Protein AF-A0A938Y2R3-F1 (afdb_monomer_lite)

Structure (mmCIF, N/CA/C/O backbone):
data_AF-A0A938Y2R3-F1
#
_entry.id   AF-A0A938Y2R3-F1
#
loop_
_atom_site.group_PDB
_atom_site.id
_atom_site.type_symbol
_atom_site.label_atom_id
_atom_site.label_alt_id
_atom_site.label_comp_id
_atom_site.label_asym_id
_atom_site.label_entity_id
_atom_site.label_seq_id
_atom_site.pdbx_PDB_ins_code
_atom_site.Cartn_x
_atom_site.Cartn_y
_atom_site.Cartn_z
_atom_site.occupancy
_atom_site.B_iso_or_equiv
_atom_site.auth_seq_id
_atom_site.auth_comp_id
_atom_site.auth_asym_id
_atom_site.auth_atom_id
_atom_site.pdbx_PDB_model_num
ATOM 1 N N . MET A 1 1 ? -24.769 14.178 19.554 1.00 39.62 1 MET A N 1
ATOM 2 C CA . MET A 1 1 ? -24.019 13.252 18.678 1.00 39.62 1 MET A CA 1
ATOM 3 C C . MET A 1 1 ? -23.203 14.097 17.720 1.00 39.62 1 MET A C 1
ATOM 5 O O . MET A 1 1 ? -23.789 14.742 16.868 1.00 39.62 1 MET A O 1
ATOM 9 N N . THR A 1 2 ? -21.894 14.199 17.921 1.00 38.03 2 THR A N 1
ATOM 10 C CA . THR A 1 2 ? -20.986 14.999 17.082 1.00 38.03 2 THR A CA 1
ATOM 11 C C . THR A 1 2 ? -20.407 14.103 15.981 1.00 38.03 2 THR A C 1
ATOM 13 O O . THR A 1 2 ? -19.645 13.199 16.315 1.00 38.03 2 THR A O 1
ATOM 16 N N . PRO A 1 3 ? -20.729 14.300 14.689 1.00 49.81 3 PRO A N 1
ATOM 17 C CA . PRO A 1 3 ? -20.259 13.421 13.618 1.00 49.81 3 PRO A CA 1
ATOM 18 C C . PRO A 1 3 ? -19.012 13.969 12.895 1.00 49.81 3 PRO A C 1
ATOM 20 O O . PRO A 1 3 ? -18.911 13.834 11.684 1.00 49.81 3 PRO A O 1
ATOM 23 N N . LEU A 1 4 ? -18.090 14.652 13.591 1.00 44.69 4 LEU A N 1
ATOM 24 C CA . LEU A 1 4 ? -17.069 15.482 12.920 1.00 44.69 4 LEU A CA 1
ATOM 25 C C . LEU A 1 4 ? -15.666 15.502 13.565 1.00 44.69 4 LEU A C 1
ATOM 27 O O . LEU A 1 4 ? -14.803 16.224 13.082 1.00 44.69 4 LEU A O 1
ATOM 31 N N . SER A 1 5 ? -15.363 14.690 14.590 1.00 46.25 5 SER A N 1
ATOM 32 C CA . SER A 1 5 ? -13.964 14.509 15.038 1.00 46.25 5 SER A CA 1
ATOM 33 C C . SER A 1 5 ? -13.287 13.380 14.250 1.00 46.25 5 SER A C 1
ATOM 35 O O . SER A 1 5 ? -12.976 12.325 14.797 1.00 46.25 5 SER A O 1
ATOM 37 N N . GLU A 1 6 ? -13.174 13.613 12.944 1.00 54.09 6 GLU A N 1
ATOM 38 C CA . GLU A 1 6 ? -12.267 13.013 11.962 1.00 54.09 6 GLU A CA 1
ATOM 39 C C . GLU A 1 6 ? -11.731 11.608 12.265 1.00 54.09 6 GLU A C 1
ATOM 41 O O . GLU A 1 6 ? -10.896 11.385 13.145 1.00 54.09 6 GLU A O 1
ATOM 46 N N . GLU A 1 7 ? -12.124 10.656 11.425 1.00 75.81 7 GLU A N 1
ATOM 47 C CA . GLU A 1 7 ? -11.517 9.336 11.318 1.00 75.81 7 GLU A CA 1
ATOM 48 C C . GLU A 1 7 ? -10.073 9.450 10.798 1.00 75.81 7 GLU A C 1
ATOM 50 O O . GLU A 1 7 ? -9.762 9.028 9.690 1.00 75.81 7 GLU A O 1
ATOM 55 N N . LYS A 1 8 ? -9.154 9.999 11.605 1.00 87.06 8 LYS A N 1
ATOM 56 C CA . LYS A 1 8 ? -7.730 10.198 11.269 1.00 87.06 8 LYS A CA 1
ATOM 57 C C . LYS A 1 8 ? -7.046 8.918 10.783 1.00 87.06 8 LYS A C 1
ATOM 59 O O . LYS A 1 8 ? -6.027 8.977 10.107 1.00 87.06 8 LYS A O 1
ATOM 64 N N . TRP A 1 9 ? -7.610 7.757 11.115 1.00 91.38 9 TRP A N 1
ATOM 65 C CA . TRP A 1 9 ? -7.152 6.461 10.634 1.00 91.38 9 TRP A CA 1
ATOM 66 C C . TRP A 1 9 ? -7.467 6.212 9.153 1.00 91.38 9 TRP A C 1
ATOM 68 O O . TRP A 1 9 ? -6.710 5.478 8.531 1.00 91.38 9 TRP A O 1
ATOM 78 N N . ARG A 1 10 ? -8.532 6.789 8.572 1.00 93.12 10 ARG A N 1
ATOM 79 C CA . ARG A 1 10 ? -8.940 6.529 7.178 1.00 93.12 10 ARG A CA 1
ATOM 80 C C . ARG A 1 10 ? -7.934 7.048 6.151 1.00 93.12 10 ARG A C 1
ATOM 82 O O . ARG A 1 10 ? -7.541 6.244 5.309 1.00 93.12 10 ARG A O 1
ATOM 89 N N . PRO A 1 11 ? -7.451 8.306 6.217 1.00 94.44 11 PRO A N 1
ATOM 90 C CA . PRO A 1 11 ? -6.419 8.770 5.289 1.00 94.44 11 PRO A CA 1
ATOM 91 C C . PRO A 1 11 ? -5.124 7.957 5.415 1.00 94.44 11 PRO A C 1
ATOM 93 O O . PRO A 1 11 ? -4.548 7.533 4.420 1.00 94.44 11 PRO A O 1
ATOM 96 N N . VAL A 1 12 ? -4.707 7.649 6.649 1.00 96.06 12 VAL A N 1
ATOM 97 C CA . VAL A 1 12 ? -3.516 6.819 6.912 1.00 96.06 12 VAL A CA 1
ATOM 98 C C . VAL A 1 12 ? -3.714 5.389 6.393 1.00 96.06 12 VAL A C 1
ATOM 100 O O . VAL A 1 12 ? -2.774 4.773 5.890 1.00 96.06 12 VAL A O 1
ATOM 103 N N . LEU A 1 13 ? -4.936 4.853 6.478 1.00 96.19 13 LEU A N 1
ATOM 104 C CA . LEU A 1 13 ? -5.276 3.541 5.937 1.00 96.19 13 LEU A CA 1
ATOM 105 C C . LEU A 1 13 ? -5.207 3.545 4.415 1.00 96.19 13 LEU A C 1
ATOM 107 O O . LEU A 1 13 ? -4.633 2.619 3.849 1.00 96.19 13 LEU A O 1
ATOM 111 N N . GLN A 1 14 ? -5.752 4.578 3.775 1.00 96.25 14 GLN A N 1
ATOM 112 C CA . GLN A 1 14 ? -5.692 4.727 2.327 1.00 96.25 14 GLN A CA 1
ATOM 113 C C . GLN A 1 14 ? -4.240 4.751 1.848 1.00 96.25 14 GLN A C 1
ATOM 115 O O . GLN A 1 14 ? -3.891 3.944 0.995 1.00 96.25 14 GLN A O 1
ATOM 120 N N . GLU A 1 15 ? -3.369 5.570 2.446 1.00 97.44 15 GLU A N 1
ATOM 121 C CA . GLU A 1 15 ? -1.939 5.576 2.099 1.00 97.44 15 GLU A CA 1
ATOM 122 C C . GLU A 1 15 ? -1.295 4.201 2.318 1.00 97.44 15 GLU A C 1
ATOM 124 O O . GLU A 1 15 ? -0.585 3.688 1.455 1.00 97.44 15 GLU A O 1
ATOM 129 N N . CYS A 1 16 ? -1.586 3.552 3.450 1.00 97.56 16 CYS A N 1
ATOM 130 C CA . CYS A 1 16 ? -1.088 2.210 3.743 1.00 97.56 16 CYS A CA 1
ATOM 131 C C . CYS A 1 16 ? -1.479 1.195 2.653 1.00 97.56 16 CYS A C 1
ATOM 133 O O . CYS A 1 16 ? -0.643 0.384 2.252 1.00 97.56 16 CYS A O 1
ATOM 135 N N . ILE A 1 17 ? -2.723 1.240 2.168 1.00 97.00 17 ILE A N 1
ATOM 136 C CA . ILE A 1 17 ? -3.222 0.369 1.094 1.00 97.00 17 ILE A CA 1
ATOM 137 C C . ILE A 1 17 ? -2.571 0.730 -0.241 1.00 97.00 17 ILE A C 1
ATOM 139 O O . ILE A 1 17 ? -2.080 -0.159 -0.929 1.00 97.00 17 ILE A O 1
ATOM 143 N N . VAL A 1 18 ? -2.529 2.014 -0.594 1.00 97.81 18 VAL A N 1
ATOM 144 C CA . VAL A 1 18 ? -1.984 2.490 -1.871 1.00 97.81 18 VAL A CA 1
ATOM 145 C C . VAL A 1 18 ? -0.518 2.089 -2.026 1.00 97.81 18 VAL A C 1
ATOM 147 O O . VAL A 1 18 ? -0.143 1.567 -3.072 1.00 97.81 18 VAL A O 1
ATOM 150 N N . TYR A 1 19 ? 0.309 2.244 -0.987 1.00 98.31 19 TYR A N 1
ATOM 151 C CA . TYR A 1 19 ? 1.711 1.818 -1.053 1.00 98.31 19 TYR A CA 1
ATOM 152 C C . TYR A 1 19 ? 1.890 0.290 -1.048 1.00 98.31 19 TYR A C 1
ATOM 154 O O . TYR A 1 19 ? 2.830 -0.192 -1.674 1.00 98.31 19 TYR A O 1
ATOM 162 N N . ASP A 1 20 ? 0.997 -0.482 -0.409 1.00 97.31 20 ASP A N 1
ATOM 163 C CA . ASP A 1 20 ? 1.000 -1.958 -0.514 1.00 97.31 20 ASP A CA 1
ATOM 164 C C . ASP A 1 20 ? 0.687 -2.410 -1.948 1.00 97.31 20 ASP A C 1
ATOM 166 O O . ASP A 1 20 ? 1.372 -3.267 -2.506 1.00 97.31 20 ASP A O 1
ATOM 170 N N . LEU A 1 21 ? -0.338 -1.812 -2.563 1.00 96.50 21 LEU A N 1
ATOM 171 C CA . LEU A 1 21 ? -0.725 -2.095 -3.945 1.00 96.50 21 LEU A CA 1
ATOM 172 C C . LEU A 1 21 ? 0.366 -1.675 -4.929 1.00 96.50 21 LEU A C 1
ATOM 174 O O . LEU A 1 21 ? 0.724 -2.460 -5.805 1.00 96.50 21 LEU A O 1
ATOM 178 N N . LEU A 1 22 ? 0.939 -0.484 -4.748 1.00 97.44 22 LEU A N 1
ATOM 179 C CA . LEU A 1 22 ? 2.027 0.012 -5.584 1.00 97.44 22 LEU A CA 1
ATOM 180 C C . LEU A 1 22 ? 3.261 -0.891 -5.496 1.00 97.44 22 LEU A C 1
ATOM 182 O O . LEU A 1 22 ? 3.829 -1.247 -6.524 1.00 97.44 22 LEU A O 1
ATOM 186 N N . PHE A 1 23 ? 3.654 -1.307 -4.288 1.00 97.31 23 PHE A N 1
ATOM 187 C CA . PHE A 1 23 ? 4.754 -2.252 -4.102 1.00 97.31 23 PHE A CA 1
ATOM 188 C C . PHE A 1 23 ? 4.511 -3.561 -4.866 1.00 97.31 23 PHE A C 1
ATOM 190 O O . PHE A 1 23 ? 5.371 -3.999 -5.628 1.00 97.31 23 PHE A O 1
ATOM 197 N N . LYS A 1 24 ? 3.320 -4.154 -4.721 1.00 95.44 24 LYS A N 1
ATOM 198 C CA . LYS A 1 24 ? 2.951 -5.394 -5.423 1.00 95.44 24 LYS A CA 1
ATOM 199 C C . LYS A 1 24 ? 2.959 -5.231 -6.940 1.00 95.44 24 LYS A C 1
ATOM 201 O O . LYS A 1 24 ? 3.448 -6.120 -7.630 1.00 95.44 24 LYS A O 1
ATOM 206 N N . ALA A 1 25 ? 2.454 -4.109 -7.451 1.00 94.88 25 ALA A N 1
ATOM 207 C CA . ALA A 1 25 ? 2.468 -3.809 -8.880 1.00 94.88 25 ALA A CA 1
ATOM 208 C C . ALA A 1 25 ? 3.905 -3.694 -9.415 1.00 94.88 25 ALA A C 1
ATOM 210 O O . ALA A 1 25 ? 4.246 -4.351 -10.393 1.00 94.88 25 ALA A O 1
ATOM 211 N N . LEU A 1 26 ? 4.774 -2.954 -8.718 1.00 94.81 26 LEU A N 1
ATOM 212 C CA . LEU A 1 26 ? 6.184 -2.805 -9.092 1.00 94.81 26 LEU A CA 1
ATOM 213 C C . LEU A 1 26 ? 6.938 -4.140 -9.075 1.00 94.81 26 LEU A C 1
ATOM 215 O O . LEU A 1 26 ? 7.755 -4.393 -9.959 1.00 94.81 26 LEU A O 1
ATOM 219 N N . MET A 1 27 ? 6.653 -5.004 -8.099 1.00 93.31 27 MET A N 1
ATOM 220 C CA . MET A 1 27 ? 7.226 -6.351 -8.045 1.00 93.31 27 MET A CA 1
ATOM 221 C C . MET A 1 27 ? 6.758 -7.212 -9.221 1.00 93.31 27 MET A C 1
ATOM 223 O O . MET A 1 27 ? 7.590 -7.822 -9.891 1.00 93.31 27 MET A O 1
ATOM 227 N N . ALA A 1 28 ? 5.458 -7.199 -9.530 1.00 91.75 28 ALA A N 1
ATOM 228 C CA . ALA A 1 28 ? 4.914 -7.925 -10.675 1.00 91.75 28 ALA A CA 1
ATOM 229 C C . ALA A 1 28 ? 5.494 -7.423 -12.010 1.00 91.75 28 ALA A C 1
ATOM 231 O O . ALA A 1 28 ? 5.807 -8.215 -12.897 1.00 91.75 28 ALA A O 1
ATOM 232 N N . ASP A 1 29 ? 5.687 -6.114 -12.167 1.00 88.75 29 ASP A N 1
ATOM 233 C CA . ASP A 1 29 ? 6.265 -5.554 -13.390 1.00 88.75 29 ASP A CA 1
ATOM 234 C C . ASP A 1 29 ? 7.773 -5.820 -13.498 1.00 88.75 29 ASP A C 1
ATOM 236 O O . ASP A 1 29 ? 8.272 -6.079 -14.596 1.00 88.75 29 ASP A O 1
ATOM 240 N N . LYS A 1 30 ? 8.502 -5.855 -12.372 1.00 87.12 30 LYS A N 1
ATOM 241 C CA . LYS A 1 30 ? 9.906 -6.301 -12.324 1.00 87.12 30 LYS A CA 1
ATOM 242 C C . LYS A 1 30 ? 10.048 -7.743 -12.819 1.00 87.12 30 LYS A C 1
ATOM 244 O O . LYS A 1 30 ? 10.992 -8.033 -13.556 1.00 87.12 30 LYS A O 1
ATOM 249 N N . GLU A 1 31 ? 9.127 -8.628 -12.438 1.00 86.62 31 GLU A N 1
ATOM 250 C CA . GLU A 1 31 ? 9.090 -10.021 -12.905 1.00 86.62 31 GLU A CA 1
ATOM 251 C C . GLU A 1 31 ? 8.854 -10.093 -14.421 1.00 86.62 31 GLU A C 1
ATOM 253 O O . GLU A 1 31 ? 9.688 -10.652 -15.137 1.00 86.62 31 GLU A O 1
ATOM 258 N N . LYS A 1 32 ? 7.819 -9.414 -14.936 1.00 86.38 32 LYS A N 1
ATOM 259 C CA . LYS A 1 32 ? 7.509 -9.365 -16.381 1.00 86.38 32 LYS A CA 1
ATOM 260 C C . LYS A 1 32 ? 8.655 -8.799 -17.226 1.00 86.38 32 LYS A C 1
ATOM 262 O O . LYS A 1 32 ? 8.957 -9.303 -18.304 1.00 86.38 32 LYS A O 1
ATOM 267 N N . ILE A 1 33 ? 9.320 -7.744 -16.754 1.00 81.25 33 ILE A N 1
ATOM 268 C CA . ILE A 1 33 ? 10.480 -7.150 -17.442 1.00 81.25 33 ILE A CA 1
ATOM 269 C C . ILE A 1 33 ? 11.689 -8.090 -17.422 1.00 81.25 33 ILE A C 1
ATOM 271 O O . ILE A 1 33 ? 12.497 -8.084 -18.357 1.00 81.25 33 ILE A O 1
ATOM 275 N N . GLY A 1 34 ? 11.806 -8.907 -16.373 1.00 75.19 34 GLY A N 1
ATOM 276 C CA . GLY A 1 34 ? 12.753 -10.012 -16.301 1.00 75.19 34 GLY A CA 1
ATOM 277 C C . GLY A 1 34 ? 12.555 -11.015 -17.435 1.00 75.19 34 GLY A C 1
ATOM 278 O O . GLY A 1 34 ? 13.528 -11.373 -18.096 1.00 75.19 34 GLY A O 1
ATOM 279 N N . GLU A 1 35 ? 11.307 -11.403 -17.691 1.00 77.31 35 GLU A N 1
ATOM 280 C CA . GLU A 1 35 ? 10.924 -12.320 -18.774 1.00 77.31 35 GLU A CA 1
ATOM 281 C C . GLU A 1 35 ? 11.122 -11.699 -20.166 1.00 77.31 35 GLU A C 1
ATOM 283 O O . GLU A 1 35 ? 11.579 -12.370 -21.087 1.00 77.31 35 GLU A O 1
ATOM 288 N N . ALA A 1 36 ? 10.865 -10.395 -20.314 1.00 74.69 36 ALA A N 1
ATOM 289 C CA . ALA A 1 36 ? 11.006 -9.666 -21.579 1.00 74.69 36 ALA A CA 1
ATOM 290 C C . ALA A 1 36 ? 12.460 -9.293 -21.954 1.00 74.69 36 ALA A C 1
ATOM 292 O O . ALA A 1 36 ? 12.682 -8.591 -22.940 1.00 74.69 36 ALA A O 1
ATOM 293 N N . GLY A 1 37 ? 13.464 -9.692 -21.163 1.00 70.38 37 GLY A N 1
ATOM 294 C CA . GLY A 1 37 ? 14.883 -9.411 -21.436 1.00 70.38 37 GLY A CA 1
ATOM 295 C C . GLY A 1 37 ? 15.318 -7.949 -21.226 1.00 70.38 37 GLY A C 1
ATOM 296 O O . GLY A 1 37 ? 16.476 -7.605 -21.451 1.00 70.38 37 GLY A O 1
ATOM 297 N N . LEU A 1 38 ? 14.428 -7.080 -20.737 1.00 70.19 38 LEU A N 1
ATOM 298 C CA . LEU A 1 38 ? 14.691 -5.654 -20.475 1.00 70.19 38 LEU A CA 1
ATOM 299 C C . LEU A 1 38 ? 15.280 -5.387 -19.074 1.00 70.19 38 LEU A C 1
ATOM 301 O O . LEU A 1 38 ? 15.522 -4.238 -18.687 1.00 70.19 38 LEU A O 1
ATOM 305 N N . LYS A 1 39 ? 15.554 -6.459 -18.321 1.00 66.62 39 LYS A N 1
ATOM 306 C CA . LYS A 1 39 ? 16.020 -6.457 -16.927 1.00 66.62 39 LYS A CA 1
ATOM 307 C C . LYS A 1 39 ? 17.224 -5.550 -16.664 1.00 66.62 39 LYS A C 1
ATOM 309 O O . LYS A 1 39 ? 17.268 -4.893 -15.630 1.00 66.62 39 LYS A O 1
ATOM 314 N N . LEU A 1 40 ? 18.179 -5.481 -17.594 1.00 64.19 40 LEU A N 1
ATOM 315 C CA . LEU A 1 40 ? 19.425 -4.723 -17.413 1.00 64.19 40 LEU A CA 1
ATOM 316 C C . LEU A 1 40 ? 19.229 -3.200 -17.406 1.00 64.19 40 LEU A C 1
ATOM 318 O O . LEU A 1 40 ? 20.033 -2.503 -16.795 1.00 64.19 40 LEU A O 1
ATOM 322 N N . ARG A 1 41 ? 18.186 -2.676 -18.066 1.00 73.88 41 ARG A N 1
ATOM 323 C CA . ARG A 1 41 ? 17.946 -1.223 -18.147 1.00 73.88 41 ARG A CA 1
ATOM 324 C C . ARG A 1 41 ? 16.971 -0.715 -17.091 1.00 73.88 41 ARG A C 1
ATOM 326 O O . ARG A 1 41 ? 17.209 0.342 -16.527 1.00 73.88 41 ARG A O 1
ATOM 333 N N . TYR A 1 42 ? 15.904 -1.464 -16.814 1.00 78.38 42 TYR A N 1
ATOM 334 C CA . TYR A 1 42 ? 14.820 -1.008 -15.928 1.00 78.38 42 TYR A CA 1
ATOM 335 C C . TYR A 1 42 ? 14.769 -1.733 -14.580 1.00 78.38 42 TYR A C 1
ATOM 337 O O . TYR A 1 42 ? 14.114 -1.262 -13.653 1.00 78.38 42 TYR A O 1
ATOM 345 N N . GLY A 1 43 ? 15.472 -2.862 -14.441 1.00 82.44 43 GLY A N 1
ATOM 346 C CA . GLY A 1 43 ? 15.485 -3.661 -13.215 1.00 82.44 43 GLY A CA 1
ATOM 347 C C . GLY A 1 43 ? 15.931 -2.882 -11.972 1.00 82.44 43 GLY A C 1
ATOM 348 O O . GLY A 1 43 ? 15.193 -2.903 -10.988 1.00 82.44 43 GLY A O 1
ATOM 349 N N . PRO A 1 44 ? 17.073 -2.161 -12.003 1.00 86.69 44 PRO A N 1
ATOM 350 C CA . PRO A 1 44 ? 17.544 -1.393 -10.847 1.00 86.69 44 PRO A CA 1
ATOM 351 C C . PRO A 1 44 ? 16.573 -0.287 -10.413 1.00 86.69 44 PRO A C 1
ATOM 353 O O . PRO A 1 44 ? 16.330 -0.110 -9.221 1.00 86.69 44 PRO A O 1
ATOM 356 N N . THR A 1 45 ? 15.973 0.426 -11.370 1.00 89.06 45 THR A N 1
ATOM 357 C CA . THR A 1 45 ? 14.980 1.474 -11.090 1.00 89.06 45 THR A CA 1
ATOM 358 C C . THR A 1 45 ? 13.732 0.889 -10.437 1.00 89.06 45 THR A C 1
ATOM 360 O O . THR A 1 45 ? 13.301 1.368 -9.392 1.00 89.06 45 THR A O 1
ATOM 363 N N . LEU A 1 46 ? 13.178 -0.197 -10.988 1.00 90.19 46 LEU A N 1
ATOM 364 C CA . LEU A 1 46 ? 12.006 -0.858 -10.406 1.00 90.19 46 LEU A CA 1
ATOM 365 C C . LEU A 1 46 ? 12.294 -1.428 -9.019 1.00 90.19 46 LEU A C 1
ATOM 367 O O . LEU A 1 46 ? 11.454 -1.333 -8.129 1.00 90.19 46 LEU A O 1
ATOM 371 N N . GLU A 1 47 ? 13.492 -1.969 -8.804 1.00 90.88 47 GLU A N 1
ATOM 372 C CA . GLU A 1 47 ? 13.930 -2.428 -7.490 1.00 90.88 47 GLU A CA 1
ATOM 373 C C . GLU A 1 47 ? 13.981 -1.280 -6.476 1.00 90.88 47 GLU A C 1
ATOM 375 O O . GLU A 1 47 ? 13.379 -1.382 -5.404 1.00 90.88 47 GLU A O 1
ATOM 380 N N . LYS A 1 48 ? 14.599 -0.151 -6.833 1.00 92.44 48 LYS A N 1
ATOM 381 C CA . LYS A 1 48 ? 14.648 1.038 -5.972 1.00 92.44 48 LYS A CA 1
ATOM 382 C C . LYS A 1 48 ? 13.250 1.581 -5.667 1.00 92.44 48 LYS A C 1
ATOM 384 O O . LYS A 1 48 ? 12.941 1.832 -4.501 1.00 92.44 48 LYS A O 1
ATOM 389 N N . LEU A 1 49 ? 12.389 1.717 -6.676 1.00 94.75 49 LEU A N 1
ATOM 390 C CA . LEU A 1 49 ? 11.007 2.175 -6.498 1.00 94.75 49 LEU A CA 1
ATOM 391 C C . LEU A 1 49 ? 10.202 1.212 -5.617 1.00 94.75 49 LEU A C 1
ATOM 393 O O . LEU A 1 49 ? 9.470 1.666 -4.737 1.00 94.75 49 LEU A O 1
ATOM 397 N N . SER A 1 50 ? 10.374 -0.102 -5.797 1.00 94.94 50 SER A N 1
ATOM 398 C CA . SER A 1 50 ? 9.698 -1.111 -4.975 1.00 94.94 50 SER A CA 1
ATOM 399 C C . SER A 1 50 ? 10.098 -0.993 -3.499 1.00 94.94 50 SER A C 1
ATOM 401 O O . SER A 1 50 ? 9.225 -0.933 -2.635 1.00 94.94 50 SER A O 1
ATOM 403 N N . LEU A 1 51 ? 11.392 -0.818 -3.205 1.00 95.50 51 LEU A N 1
ATOM 404 C CA . LEU A 1 51 ? 11.890 -0.618 -1.844 1.00 95.50 51 LEU A CA 1
ATOM 405 C C . LEU A 1 51 ? 11.355 0.678 -1.214 1.00 95.50 51 LEU A C 1
ATOM 407 O O . LEU A 1 51 ? 11.004 0.708 -0.032 1.00 95.50 51 LEU A O 1
ATOM 411 N N . LEU A 1 52 ? 11.274 1.763 -1.990 1.00 96.25 52 LEU A N 1
ATOM 412 C CA . LEU A 1 52 ? 10.697 3.021 -1.512 1.00 96.25 52 LEU A CA 1
ATOM 413 C C . LEU A 1 52 ? 9.205 2.869 -1.190 1.00 96.25 52 LEU A C 1
ATOM 415 O O . LEU A 1 52 ? 8.764 3.336 -0.136 1.00 96.25 52 LEU A O 1
ATOM 419 N N . ALA A 1 53 ? 8.442 2.188 -2.048 1.00 97.19 53 ALA A N 1
ATOM 420 C CA . ALA A 1 53 ? 7.028 1.910 -1.814 1.00 97.19 53 ALA A CA 1
ATOM 421 C C . ALA A 1 53 ? 6.822 1.044 -0.558 1.00 97.19 53 ALA A C 1
ATOM 423 O O . ALA A 1 53 ? 6.018 1.398 0.307 1.00 97.19 53 ALA A O 1
ATOM 424 N N . GLU A 1 54 ? 7.605 -0.025 -0.394 1.00 97.69 54 GLU A N 1
ATOM 425 C CA . GLU A 1 54 ? 7.569 -0.893 0.789 1.00 97.69 54 GLU A CA 1
ATOM 426 C C . GLU A 1 54 ? 7.894 -0.116 2.076 1.00 97.69 54 GLU A C 1
ATOM 428 O O . GLU A 1 54 ? 7.184 -0.216 3.086 1.00 97.69 54 GLU A O 1
ATOM 433 N N . LYS A 1 55 ? 8.924 0.738 2.040 1.00 97.44 55 LYS A N 1
ATOM 434 C CA . LYS A 1 55 ? 9.294 1.595 3.174 1.00 97.44 55 LYS A CA 1
ATOM 435 C C . LYS A 1 55 ? 8.144 2.515 3.587 1.00 97.44 55 LYS A C 1
ATOM 437 O O . LYS A 1 55 ? 7.883 2.658 4.787 1.00 97.44 55 LYS A O 1
ATOM 442 N N . GLN A 1 56 ? 7.448 3.118 2.622 1.00 97.94 56 GLN A N 1
ATOM 443 C CA . GLN A 1 56 ? 6.286 3.963 2.904 1.00 97.94 56 GLN A CA 1
ATOM 444 C C . GLN A 1 56 ? 5.105 3.148 3.434 1.00 97.94 56 GLN A C 1
ATOM 446 O O . GLN A 1 56 ? 4.500 3.541 4.433 1.00 97.94 56 GLN A O 1
ATOM 451 N N . HIS A 1 57 ? 4.832 1.969 2.868 1.00 97.81 57 HIS A N 1
ATOM 452 C CA . HIS A 1 57 ? 3.821 1.056 3.402 1.00 97.81 57 HIS A CA 1
ATOM 453 C C . HIS A 1 57 ? 4.074 0.749 4.888 1.00 97.81 57 HIS A C 1
ATOM 455 O O . HIS A 1 57 ? 3.182 0.905 5.727 1.00 97.81 57 HIS A O 1
ATOM 461 N N . HIS A 1 58 ? 5.305 0.382 5.253 1.00 97.88 58 HIS A N 1
ATOM 462 C CA . HIS A 1 58 ? 5.666 0.118 6.646 1.00 97.88 58 HIS A CA 1
ATOM 463 C C . HIS A 1 58 ? 5.587 1.355 7.543 1.00 97.88 58 HIS A C 1
ATOM 465 O O . HIS A 1 58 ? 5.265 1.232 8.729 1.00 97.88 58 HIS A O 1
ATOM 471 N N . HIS A 1 59 ? 5.874 2.543 7.014 1.00 97.69 59 HIS A N 1
ATOM 472 C CA . HIS A 1 59 ? 5.664 3.791 7.738 1.00 97.69 59 HIS A CA 1
ATOM 473 C C . HIS A 1 59 ? 4.180 3.977 8.088 1.00 97.69 59 HIS A C 1
ATOM 475 O O . HIS A 1 59 ? 3.845 4.007 9.274 1.00 97.69 59 HIS A O 1
ATOM 481 N N . PHE A 1 60 ? 3.282 3.969 7.100 1.00 97.75 60 PHE A N 1
ATOM 482 C CA . PHE A 1 60 ? 1.846 4.150 7.341 1.00 97.75 60 PHE A CA 1
ATOM 483 C C . PHE A 1 60 ? 1.231 3.020 8.164 1.00 97.75 60 PHE A C 1
ATOM 485 O O . PHE A 1 60 ? 0.372 3.262 9.010 1.00 97.75 60 PHE A O 1
ATOM 492 N N . ARG A 1 61 ? 1.713 1.784 8.011 1.00 96.88 61 ARG A N 1
ATOM 493 C CA . ARG A 1 61 ? 1.291 0.661 8.856 1.00 96.88 61 ARG A CA 1
ATOM 494 C C . ARG A 1 61 ? 1.621 0.886 10.333 1.00 96.88 61 ARG A C 1
ATOM 496 O O . ARG A 1 61 ? 0.820 0.519 11.193 1.00 96.88 61 ARG A O 1
ATOM 503 N N . ARG A 1 62 ? 2.773 1.489 10.644 1.00 97.00 62 ARG A N 1
ATOM 504 C CA . ARG A 1 62 ? 3.125 1.869 12.022 1.00 97.00 62 ARG A CA 1
ATOM 505 C C . ARG A 1 62 ? 2.252 3.014 12.526 1.00 97.00 62 ARG A C 1
ATOM 507 O O . ARG A 1 62 ? 1.788 2.943 13.661 1.00 97.00 62 ARG A O 1
ATOM 514 N N . GLU A 1 63 ? 1.976 4.013 11.691 1.00 96.31 63 GLU A N 1
ATOM 515 C CA . GLU A 1 63 ? 1.067 5.114 12.041 1.00 96.31 63 GLU A CA 1
ATOM 516 C C . GLU A 1 63 ? -0.360 4.617 12.325 1.00 96.31 63 GLU A C 1
ATOM 518 O O . GLU A 1 63 ? -0.954 5.005 13.330 1.00 96.31 63 GLU A O 1
ATOM 523 N N . LEU A 1 64 ? -0.881 3.665 11.541 1.00 94.88 64 LEU A N 1
ATOM 524 C CA . LEU A 1 64 ? -2.153 2.996 11.847 1.00 94.88 64 LEU A CA 1
ATOM 525 C C . LEU A 1 64 ? -2.139 2.340 13.228 1.00 94.88 64 LEU A C 1
ATOM 527 O O . LEU A 1 64 ? -3.082 2.517 14.000 1.00 94.88 64 LEU A O 1
ATOM 531 N N . GLY A 1 65 ? -1.056 1.631 13.557 1.00 93.88 65 GLY A N 1
ATOM 532 C CA . GLY A 1 65 ? -0.885 1.009 14.867 1.00 93.88 65 GLY A CA 1
ATOM 533 C C . GLY A 1 65 ? -0.954 2.026 16.009 1.00 93.88 65 GLY A C 1
ATOM 534 O O . GLY A 1 65 ? -1.668 1.796 16.984 1.00 93.88 65 GLY A O 1
ATOM 535 N N . LYS A 1 66 ? -0.299 3.185 15.859 1.00 94.25 66 LYS A N 1
ATOM 536 C CA . LYS A 1 66 ? -0.353 4.291 16.838 1.00 94.25 66 LYS A CA 1
ATOM 537 C C . LYS A 1 66 ? -1.760 4.871 17.000 1.00 94.25 66 LYS A C 1
ATOM 539 O O . LYS A 1 66 ? -2.126 5.299 18.089 1.00 94.25 66 LYS A O 1
ATOM 544 N N . LEU A 1 67 ? -2.568 4.850 15.940 1.00 92.25 67 LEU A N 1
ATOM 545 C CA . LEU A 1 67 ? -3.969 5.283 15.970 1.00 92.25 67 LEU A CA 1
ATOM 546 C C . LEU A 1 67 ? -4.923 4.221 16.550 1.00 92.25 67 LEU A C 1
ATOM 548 O O . LEU A 1 67 ? -6.129 4.464 16.649 1.00 92.25 67 LEU A O 1
ATOM 552 N N . GLY A 1 68 ? -4.404 3.056 16.952 1.00 92.06 68 GLY A N 1
ATOM 553 C CA . GLY A 1 68 ? -5.205 1.930 17.426 1.00 92.06 68 GLY A CA 1
ATOM 554 C C . GLY A 1 68 ? -5.968 1.230 16.300 1.00 92.06 68 GLY A C 1
ATOM 555 O O . GLY A 1 68 ? -7.013 0.632 16.562 1.00 92.06 68 GLY A O 1
ATOM 556 N N . CYS A 1 69 ? -5.475 1.337 15.061 1.00 94.62 69 CYS A N 1
ATOM 557 C CA . CYS A 1 69 ? -6.024 0.691 13.877 1.00 94.62 69 CYS A CA 1
ATOM 558 C C . CYS A 1 69 ? -5.181 -0.531 13.475 1.00 94.62 69 CYS A C 1
ATOM 560 O O . CYS A 1 69 ? -3.954 -0.466 13.376 1.00 94.62 69 CYS A O 1
ATOM 562 N N . LYS A 1 70 ? -5.848 -1.656 13.208 1.00 93.94 70 LYS A N 1
ATOM 563 C CA . LYS A 1 70 ? -5.240 -2.890 12.702 1.00 93.94 70 LYS A CA 1
ATOM 564 C C . LYS A 1 70 ? -6.037 -3.408 11.513 1.00 93.94 70 LYS A C 1
ATOM 566 O O . LYS A 1 70 ? -7.222 -3.687 11.650 1.00 93.94 70 LYS A O 1
ATOM 571 N N . ILE A 1 71 ? -5.381 -3.599 10.372 1.00 96.00 71 ILE A N 1
ATOM 572 C CA . ILE A 1 71 ? -5.995 -4.255 9.211 1.00 96.00 71 ILE A CA 1
ATOM 573 C C . ILE A 1 71 ? -6.222 -5.735 9.540 1.00 96.00 71 ILE A C 1
ATOM 575 O O . ILE A 1 71 ? -5.310 -6.404 10.032 1.00 96.00 71 ILE A O 1
ATOM 579 N N . LEU A 1 72 ? -7.436 -6.2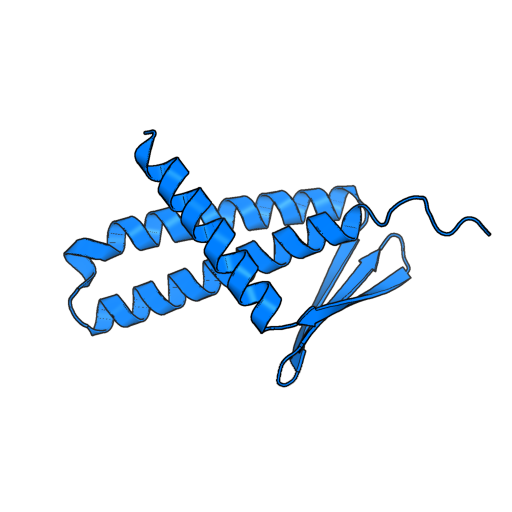22 9.291 1.00 95.94 72 LEU A N 1
ATOM 580 C CA . LEU A 1 72 ? -7.838 -7.611 9.506 1.00 95.94 72 LEU A CA 1
ATOM 581 C C . LEU A 1 72 ? -7.823 -8.381 8.188 1.00 95.94 72 LEU A C 1
ATOM 583 O O . LEU A 1 72 ? -7.134 -9.389 8.076 1.00 95.94 72 LEU A O 1
ATOM 587 N N . THR A 1 73 ? -8.545 -7.876 7.190 1.00 95.69 73 THR A N 1
ATOM 588 C CA . THR A 1 73 ? -8.705 -8.515 5.880 1.00 95.69 73 THR A CA 1
ATOM 589 C C . THR A 1 73 ? -8.665 -7.469 4.773 1.00 95.69 73 THR A C 1
ATOM 591 O O . THR A 1 73 ? -8.888 -6.276 5.004 1.00 95.69 73 THR A O 1
ATOM 594 N N . ARG A 1 74 ? -8.323 -7.925 3.568 1.00 94.75 74 ARG A N 1
ATOM 595 C CA . ARG A 1 74 ? -8.329 -7.131 2.342 1.00 94.75 74 ARG A CA 1
ATOM 596 C C . ARG A 1 74 ? -8.875 -8.003 1.228 1.00 94.75 74 ARG A C 1
ATOM 598 O O . ARG A 1 74 ? -8.401 -9.126 1.064 1.00 94.75 74 ARG A O 1
ATOM 605 N N . GLU A 1 75 ? -9.833 -7.494 0.479 1.00 94.19 75 GLU A N 1
ATOM 606 C CA . GLU A 1 75 ? -10.522 -8.265 -0.547 1.00 94.19 75 GLU A CA 1
ATOM 607 C C . GLU A 1 75 ? -10.802 -7.388 -1.767 1.00 94.19 75 GLU A C 1
ATOM 609 O O . GLU A 1 75 ? -11.223 -6.241 -1.631 1.00 94.19 75 GLU A O 1
ATOM 614 N N . ASN A 1 76 ? -10.573 -7.931 -2.961 1.00 90.56 76 ASN A N 1
ATOM 615 C CA . ASN A 1 76 ? -11.002 -7.305 -4.205 1.00 90.56 76 ASN A CA 1
ATOM 616 C C . ASN A 1 76 ? -12.318 -7.958 -4.644 1.00 90.56 76 ASN A C 1
ATOM 618 O O . ASN A 1 76 ? -12.352 -9.157 -4.916 1.00 90.56 76 ASN A O 1
ATOM 622 N N . ARG A 1 77 ? -13.391 -7.169 -4.700 1.00 91.69 77 ARG A N 1
ATOM 623 C CA . ARG A 1 77 ? -14.742 -7.594 -5.074 1.00 91.69 77 ARG A CA 1
ATOM 624 C C . ARG A 1 77 ? -15.173 -6.902 -6.359 1.00 91.69 77 ARG A C 1
ATOM 626 O O . ARG A 1 77 ? -15.993 -5.990 -6.328 1.00 91.69 77 ARG A O 1
ATOM 633 N N . GLY A 1 78 ? -14.590 -7.325 -7.480 1.00 79.62 78 GLY A N 1
ATOM 634 C CA . GLY A 1 78 ? -15.093 -7.009 -8.824 1.00 79.62 78 GLY A CA 1
ATOM 635 C C . GLY A 1 78 ? -15.335 -5.518 -9.081 1.00 79.62 78 GLY A C 1
ATOM 636 O O . GLY A 1 78 ? -16.418 -5.149 -9.518 1.00 79.62 78 GLY A O 1
ATOM 637 N N . GLY A 1 79 ? -14.349 -4.672 -8.766 1.00 86.31 79 GLY A N 1
ATOM 638 C CA . GLY A 1 79 ? -14.414 -3.211 -8.942 1.00 86.31 79 GLY A CA 1
ATOM 639 C C . GLY A 1 79 ? -14.235 -2.427 -7.642 1.00 86.31 79 GLY A C 1
ATOM 640 O O . GLY A 1 79 ? -13.824 -1.267 -7.669 1.00 86.31 79 GLY A O 1
ATOM 641 N N . PHE A 1 80 ? -14.446 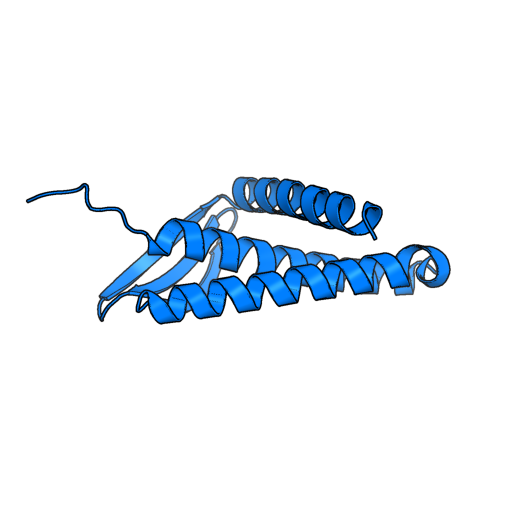-3.082 -6.499 1.00 92.62 80 PHE A N 1
ATOM 642 C CA . PHE A 1 80 ? -14.191 -2.512 -5.180 1.00 92.62 80 PHE A CA 1
ATOM 643 C C . PHE A 1 80 ? -13.031 -3.199 -4.479 1.00 92.62 80 PHE A C 1
ATOM 645 O O . PHE A 1 80 ? -12.863 -4.416 -4.553 1.00 92.62 80 PHE A O 1
ATOM 652 N N . TYR A 1 81 ? -12.279 -2.418 -3.719 1.00 94.56 81 TYR A N 1
ATOM 653 C CA . TYR A 1 81 ? -11.307 -2.910 -2.764 1.00 94.56 81 TYR A CA 1
ATOM 654 C C . TYR A 1 81 ? -11.839 -2.674 -1.354 1.00 94.56 81 TYR A C 1
ATOM 656 O O . TYR A 1 81 ? -11.999 -1.533 -0.915 1.00 94.56 81 TYR A O 1
ATOM 664 N N . VAL A 1 82 ? -12.147 -3.759 -0.655 1.00 96.00 82 VAL A N 1
ATOM 665 C CA . VAL A 1 82 ? -12.738 -3.733 0.680 1.00 96.00 82 VAL A CA 1
ATOM 666 C C . VAL A 1 82 ? -11.665 -4.071 1.700 1.00 96.00 82 VAL A C 1
ATOM 668 O O . VAL A 1 82 ? -10.973 -5.086 1.591 1.00 96.00 82 VAL A O 1
ATOM 671 N N . VAL A 1 83 ? -11.535 -3.223 2.715 1.00 96.38 83 VAL A N 1
ATOM 672 C CA . VAL A 1 83 ? -10.617 -3.435 3.831 1.00 96.38 83 VAL A CA 1
ATOM 673 C C . VAL A 1 83 ? -11.385 -3.412 5.136 1.00 96.38 83 VAL A C 1
ATOM 675 O O . VAL A 1 83 ? -11.958 -2.391 5.517 1.00 96.38 83 VAL A O 1
ATOM 678 N N . GLN A 1 84 ? -11.343 -4.535 5.851 1.00 96.62 84 GLN A N 1
ATOM 679 C CA . GLN A 1 84 ? -11.821 -4.591 7.224 1.00 96.62 84 GLN A CA 1
ATOM 680 C C . GLN A 1 84 ? -10.669 -4.271 8.162 1.00 96.62 84 GLN A C 1
ATOM 682 O O . GLN A 1 84 ? -9.570 -4.832 8.069 1.00 96.62 84 GLN A O 1
ATOM 687 N N . CYS A 1 85 ? -10.924 -3.381 9.107 1.00 94.81 85 CYS A N 1
ATOM 688 C CA . CYS A 1 85 ? -9.954 -2.991 10.108 1.00 94.81 85 CYS A CA 1
ATOM 689 C C . CYS A 1 85 ? -10.601 -2.922 11.488 1.00 94.81 85 CYS A C 1
ATOM 691 O O . CYS A 1 85 ? -11.792 -2.666 11.637 1.00 94.81 85 CYS A O 1
ATOM 693 N N . LYS A 1 86 ? -9.805 -3.178 12.521 1.00 95.31 86 LYS A N 1
ATOM 694 C CA . LYS A 1 86 ? -10.189 -2.974 13.912 1.00 95.31 86 LYS A CA 1
ATOM 695 C C . LYS A 1 86 ? -9.647 -1.629 14.362 1.00 95.31 86 LYS A C 1
ATOM 697 O O . LYS A 1 86 ? -8.431 -1.466 14.411 1.00 95.31 86 LYS A O 1
ATOM 702 N N . VAL A 1 87 ? -10.526 -0.705 14.726 1.00 93.38 87 VAL A N 1
ATOM 703 C CA . VAL A 1 87 ? -10.195 0.632 15.224 1.00 93.38 87 VAL A CA 1
ATOM 704 C C . VAL A 1 87 ? -10.667 0.736 16.666 1.00 93.38 87 VAL A C 1
ATOM 706 O O . VAL A 1 87 ? -11.864 0.695 16.940 1.00 93.38 87 VAL A O 1
ATOM 709 N N . ARG A 1 88 ? -9.723 0.840 17.609 1.00 88.56 88 ARG A N 1
ATOM 710 C CA . ARG A 1 88 ? -10.009 1.005 19.050 1.00 88.56 88 ARG A CA 1
ATOM 711 C C . ARG A 1 88 ? -11.036 -0.000 19.600 1.00 88.56 88 ARG A C 1
ATOM 713 O O . ARG A 1 88 ? -11.876 0.344 20.419 1.00 88.56 88 ARG A O 1
ATOM 720 N N . GLY A 1 89 ? -10.975 -1.248 19.132 1.00 87.88 89 GLY A N 1
ATOM 721 C CA . GLY A 1 89 ? -11.890 -2.313 19.561 1.00 87.88 89 GLY A CA 1
ATOM 722 C C . GLY A 1 89 ? -13.033 -2.610 18.591 1.00 87.88 89 GLY A C 1
ATOM 723 O O . GLY A 1 89 ? -13.493 -3.748 18.569 1.00 87.88 89 GLY A O 1
ATOM 724 N N . PHE A 1 90 ? -13.414 -1.658 17.740 1.00 91.50 90 PHE A N 1
ATOM 725 C CA . PHE A 1 90 ? -14.552 -1.778 16.828 1.00 91.50 90 PHE A CA 1
ATOM 726 C C . PHE A 1 90 ? -14.112 -2.203 15.432 1.00 91.50 90 PHE A C 1
ATOM 728 O O . PHE A 1 90 ? -13.094 -1.729 14.933 1.00 91.50 90 PHE A O 1
ATOM 735 N N . ILE A 1 91 ? -14.877 -3.088 14.797 1.00 94.62 91 ILE A N 1
ATOM 736 C CA . ILE A 1 91 ? -14.652 -3.456 13.397 1.00 94.62 91 ILE A CA 1
ATOM 737 C C . ILE A 1 91 ? -15.261 -2.369 12.512 1.00 94.62 91 ILE A C 1
ATOM 739 O O . ILE A 1 91 ? -16.381 -1.924 12.747 1.00 94.62 91 ILE A O 1
ATOM 743 N N . GLN A 1 92 ? -14.492 -1.932 11.524 1.00 94.38 92 GLN A N 1
ATOM 744 C CA . GLN A 1 92 ? -14.852 -0.914 10.551 1.00 94.38 92 GLN A CA 1
ATOM 745 C C . GLN A 1 92 ? -14.509 -1.414 9.152 1.00 94.38 92 GLN A C 1
ATOM 747 O O . GLN A 1 92 ? -13.462 -2.039 8.950 1.00 94.38 92 GLN A O 1
ATOM 752 N N . GLU A 1 93 ? -15.364 -1.087 8.188 1.00 93.81 93 GLU A N 1
ATOM 753 C CA . GLU A 1 93 ? -15.081 -1.278 6.768 1.00 93.81 93 GLU A CA 1
ATOM 754 C C . GLU A 1 93 ? -14.684 0.038 6.102 1.00 93.81 93 GLU A C 1
ATOM 756 O O . GLU A 1 93 ? -15.258 1.110 6.334 1.00 93.81 93 GLU A O 1
ATOM 761 N N . ALA A 1 94 ? -13.662 -0.058 5.260 1.00 93.50 94 ALA A N 1
ATOM 762 C CA . ALA A 1 94 ? -13.286 0.966 4.308 1.00 93.50 94 ALA A CA 1
ATOM 763 C C . ALA A 1 94 ? -13.379 0.359 2.908 1.00 93.50 94 ALA A C 1
ATOM 765 O O . ALA A 1 94 ? -12.716 -0.634 2.606 1.00 93.50 94 ALA A O 1
ATOM 766 N N . ILE A 1 95 ? -14.238 0.949 2.084 1.00 94.88 95 ILE A N 1
ATOM 767 C CA . ILE A 1 95 ? -14.499 0.509 0.718 1.00 94.88 95 ILE A CA 1
ATOM 768 C C . ILE A 1 95 ? -13.916 1.563 -0.210 1.00 94.88 95 ILE A C 1
ATOM 770 O O . ILE A 1 95 ? -14.195 2.752 -0.061 1.00 94.88 95 ILE A O 1
ATOM 774 N N . TYR A 1 96 ? -13.112 1.111 -1.160 1.00 95.00 96 TYR A N 1
ATOM 775 C CA . TYR A 1 96 ? -12.470 1.952 -2.154 1.00 95.00 96 TYR A CA 1
ATOM 776 C C . TYR A 1 96 ? -12.859 1.480 -3.548 1.00 95.00 96 TYR A C 1
ATOM 778 O O . TYR A 1 96 ? -12.986 0.281 -3.793 1.00 95.00 96 TYR A O 1
ATOM 786 N N . TRP A 1 97 ? -13.005 2.417 -4.475 1.00 95.19 97 TRP A N 1
ATOM 787 C CA . TRP A 1 97 ? -13.127 2.092 -5.892 1.00 95.19 97 TRP A CA 1
ATOM 788 C C . TRP A 1 97 ? -11.760 1.671 -6.431 1.00 95.19 97 TRP A C 1
ATOM 790 O O . TRP A 1 97 ? -10.757 2.335 -6.158 1.00 95.19 97 TRP A O 1
ATOM 800 N N . GLY A 1 98 ? -11.708 0.576 -7.190 1.00 92.81 98 GLY A N 1
ATOM 801 C CA . GLY A 1 98 ? -10.459 0.065 -7.760 1.00 92.81 98 GLY A CA 1
ATOM 802 C C . GLY A 1 98 ? -9.760 1.100 -8.642 1.00 92.81 98 GLY A C 1
ATOM 803 O O . GLY A 1 98 ? -8.564 1.327 -8.482 1.00 92.81 98 GLY A O 1
ATOM 804 N N . GLU A 1 99 ? -10.523 1.796 -9.488 1.00 93.56 99 GLU A N 1
ATOM 805 C CA . GLU A 1 99 ? -10.021 2.869 -10.361 1.00 93.56 99 GLU A CA 1
ATOM 806 C C . GLU A 1 99 ? -9.424 4.036 -9.564 1.00 93.56 99 GLU A C 1
ATOM 808 O O . GLU A 1 99 ? -8.367 4.560 -9.913 1.00 93.56 99 GLU A O 1
ATOM 813 N N . MET A 1 100 ? -10.054 4.405 -8.443 1.00 94.94 100 MET A N 1
ATOM 814 C CA . MET A 1 100 ? -9.522 5.442 -7.560 1.00 94.94 100 MET A CA 1
ATOM 815 C C . MET A 1 100 ? -8.182 5.008 -6.961 1.00 94.94 100 MET A C 1
ATOM 817 O O . MET A 1 100 ? -7.229 5.779 -6.984 1.00 94.94 100 MET A O 1
ATOM 821 N N . LEU A 1 101 ? -8.073 3.773 -6.460 1.00 95.25 101 LEU A N 1
ATOM 822 C CA . LEU A 1 101 ? -6.805 3.271 -5.922 1.00 95.25 101 LEU A CA 1
ATOM 823 C C . LEU A 1 101 ? -5.712 3.199 -6.988 1.00 95.25 101 LEU A C 1
ATOM 825 O O . LEU A 1 101 ? -4.565 3.514 -6.682 1.00 95.25 101 LEU A O 1
ATOM 829 N N . GLN A 1 102 ? -6.058 2.834 -8.223 1.00 94.44 102 GLN A N 1
ATOM 830 C CA . GLN A 1 102 ? -5.119 2.861 -9.339 1.00 94.44 102 GLN A CA 1
ATOM 831 C C . GLN A 1 102 ? -4.599 4.283 -9.592 1.00 94.44 102 GLN A C 1
ATOM 833 O O . GLN A 1 102 ? -3.386 4.484 -9.633 1.00 94.44 102 GLN A O 1
ATOM 838 N N . SER A 1 103 ? -5.492 5.271 -9.681 1.00 96.56 103 SER A N 1
ATOM 839 C CA . SER A 1 103 ? -5.100 6.674 -9.861 1.00 96.56 103 SER A CA 1
ATOM 840 C C . SER A 1 103 ? -4.218 7.174 -8.709 1.00 96.56 103 SER A C 1
ATOM 842 O O . SER A 1 103 ? -3.190 7.816 -8.929 1.00 96.56 103 SER A O 1
ATOM 844 N N . GLU A 1 104 ? -4.545 6.810 -7.468 1.00 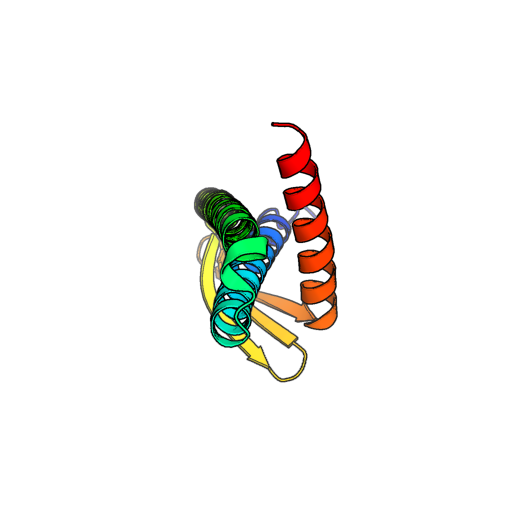97.50 104 GLU A N 1
ATOM 845 C CA . GLU A 1 104 ? -3.712 7.140 -6.309 1.00 97.50 104 GLU A CA 1
ATOM 846 C C . GLU A 1 104 ? -2.325 6.478 -6.397 1.00 97.50 104 GLU A C 1
ATOM 848 O O . GLU A 1 104 ? -1.316 7.130 -6.108 1.00 97.50 104 GLU A O 1
ATOM 853 N N . CYS A 1 105 ? 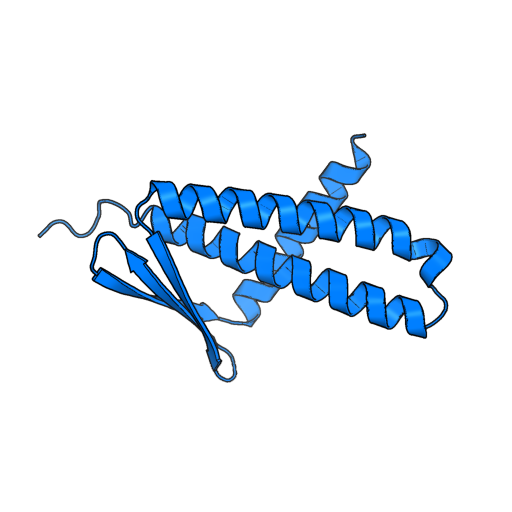-2.239 5.217 -6.839 1.00 96.94 105 CYS A N 1
ATOM 854 C CA . CYS A 1 105 ? -0.963 4.542 -7.086 1.00 96.94 105 CYS A CA 1
ATOM 855 C C . CYS A 1 105 ? -0.121 5.282 -8.134 1.00 96.94 105 CYS A C 1
ATOM 857 O O . CYS A 1 105 ? 1.072 5.477 -7.901 1.00 96.94 105 CYS A O 1
ATOM 859 N N . GLU A 1 106 ? -0.715 5.742 -9.238 1.00 96.31 106 GLU A N 1
ATOM 860 C CA . GLU A 1 106 ? -0.018 6.514 -10.279 1.00 96.31 106 GLU A CA 1
ATOM 861 C C . GLU A 1 106 ? 0.555 7.823 -9.720 1.00 96.31 106 GLU A C 1
ATOM 863 O O . GLU A 1 106 ? 1.733 8.132 -9.919 1.00 96.31 106 GLU A O 1
ATOM 868 N N . VAL A 1 107 ? -0.230 8.552 -8.921 1.00 97.56 107 VAL A N 1
ATOM 869 C CA . VAL A 1 107 ? 0.233 9.776 -8.247 1.00 97.56 107 VAL A CA 1
ATOM 870 C C . VAL A 1 107 ? 1.412 9.483 -7.311 1.00 97.56 107 VAL A C 1
ATOM 872 O O . VAL A 1 107 ? 2.397 10.229 -7.294 1.00 97.56 107 VAL A O 1
ATOM 875 N N . ARG A 1 108 ? 1.354 8.395 -6.527 1.00 96.88 108 ARG A N 1
ATOM 876 C CA . ARG A 1 108 ? 2.444 8.028 -5.599 1.00 96.88 108 ARG A CA 1
ATOM 877 C C . ARG A 1 108 ? 3.681 7.556 -6.357 1.00 96.88 108 ARG A C 1
ATOM 879 O O . ARG A 1 108 ? 4.786 7.899 -5.948 1.00 96.88 108 ARG A O 1
ATOM 886 N N . LEU A 1 109 ? 3.515 6.847 -7.468 1.00 95.94 109 LEU A N 1
ATOM 887 C CA . LEU A 1 109 ? 4.618 6.433 -8.331 1.00 95.94 109 LEU A CA 1
ATOM 888 C C . LEU A 1 109 ? 5.375 7.645 -8.887 1.00 95.94 109 LEU A C 1
ATOM 890 O O . LEU A 1 109 ? 6.593 7.719 -8.738 1.00 95.94 109 LEU A O 1
ATOM 894 N N . LEU A 1 110 ? 4.663 8.630 -9.444 1.00 95.44 110 LEU A N 1
ATOM 895 C CA . LEU A 1 110 ? 5.272 9.870 -9.942 1.00 95.44 110 LEU A CA 1
ATOM 896 C C . LEU A 1 110 ? 6.029 10.618 -8.840 1.00 95.44 110 LEU A C 1
ATOM 898 O O . LEU A 1 110 ? 7.123 11.134 -9.072 1.00 95.44 110 LEU A O 1
ATOM 902 N N . LYS A 1 111 ? 5.488 10.629 -7.617 1.00 94.50 111 LYS A N 1
ATOM 903 C CA . LYS A 1 111 ? 6.171 11.205 -6.454 1.00 94.50 111 LYS A CA 1
ATOM 904 C C . LYS A 1 111 ? 7.469 10.464 -6.122 1.00 94.50 111 LYS A C 1
ATOM 906 O O . LYS A 1 111 ? 8.470 11.122 -5.849 1.00 94.50 111 LYS A O 1
ATOM 911 N N . LEU A 1 112 ? 7.471 9.129 -6.147 1.00 93.69 112 LEU A N 1
ATOM 912 C CA . LEU A 1 1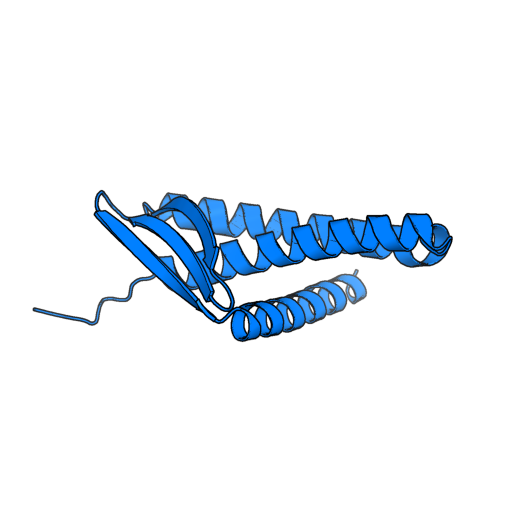12 ? 8.678 8.334 -5.893 1.00 93.69 112 LEU A CA 1
ATOM 913 C C . LEU A 1 112 ? 9.749 8.565 -6.967 1.00 93.69 112 LEU A C 1
ATOM 915 O O . LEU A 1 112 ? 10.914 8.740 -6.620 1.00 93.69 112 LEU A O 1
ATOM 919 N N . ILE A 1 113 ? 9.356 8.651 -8.240 1.00 92.19 113 ILE A N 1
ATOM 920 C CA . ILE A 1 113 ? 10.268 8.977 -9.350 1.00 92.19 113 ILE A CA 1
ATOM 921 C C . ILE A 1 113 ? 10.846 10.391 -9.176 1.00 92.19 113 ILE A C 1
ATOM 923 O O . ILE A 1 113 ? 12.046 10.605 -9.327 1.00 92.19 113 ILE A O 1
ATOM 927 N N . GLY A 1 114 ? 10.015 11.367 -8.798 1.00 87.75 114 GLY A N 1
ATOM 928 C CA . GLY A 1 114 ? 10.476 12.731 -8.523 1.00 87.75 114 GLY A CA 1
ATOM 929 C C . GLY A 1 114 ? 11.481 12.808 -7.368 1.00 87.75 114 GLY A C 1
ATOM 930 O O . GLY A 1 114 ? 12.430 13.584 -7.434 1.00 87.75 114 GLY A O 1
ATOM 931 N N . GLN A 1 115 ? 11.307 11.979 -6.335 1.00 80.12 115 GLN A N 1
ATOM 932 C CA . GLN A 1 115 ? 12.260 11.846 -5.226 1.00 80.12 115 GLN A CA 1
ATOM 933 C C . GLN A 1 115 ? 13.552 11.131 -5.640 1.00 80.12 115 GLN A C 1
ATOM 935 O O . GLN A 1 115 ? 14.606 11.402 -5.071 1.00 80.12 115 GLN A O 1
ATOM 940 N N . GLU A 1 116 ? 13.485 10.229 -6.621 1.00 68.31 116 GLU A N 1
ATOM 941 C CA . GLU A 1 116 ? 14.647 9.522 -7.154 1.00 68.31 116 GLU A CA 1
ATOM 942 C C . GLU A 1 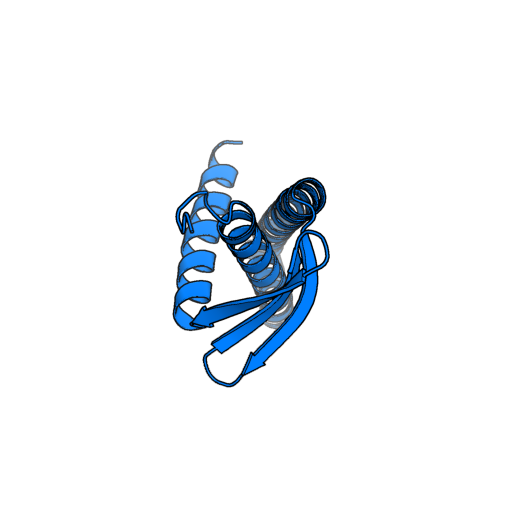116 ? 15.644 10.466 -7.835 1.00 68.31 116 GLU A C 1
ATOM 944 O O . GLU A 1 116 ? 16.846 10.300 -7.655 1.00 68.31 116 GLU A O 1
ATOM 949 N N . ASN A 1 117 ? 15.139 11.468 -8.560 1.00 62.31 117 ASN A N 1
ATOM 950 C CA . ASN A 1 117 ? 15.933 12.408 -9.358 1.00 62.31 117 ASN A CA 1
ATOM 951 C C . ASN A 1 117 ? 16.604 13.533 -8.541 1.00 62.31 117 ASN A C 1
ATOM 953 O O . ASN A 1 117 ? 17.239 14.409 -9.124 1.00 62.31 117 ASN A O 1
ATOM 957 N N . GLN A 1 118 ? 16.428 13.557 -7.216 1.00 54.34 118 GLN A N 1
ATOM 958 C CA . GLN A 1 118 ? 16.992 14.578 -6.316 1.00 54.34 118 GLN A CA 1
ATOM 959 C C . GLN A 1 118 ? 18.193 14.076 -5.489 1.00 54.34 118 GLN A C 1
ATOM 961 O O . GLN A 1 118 ? 18.680 14.809 -4.628 1.00 54.34 118 GLN A O 1
ATOM 966 N N . LEU A 1 119 ? 18.657 12.846 -5.732 1.00 45.31 119 LEU A N 1
ATOM 967 C CA . LEU A 1 119 ? 19.842 12.226 -5.123 1.00 45.31 119 LEU A CA 1
ATOM 968 C C . LEU A 1 119 ? 20.898 11.952 -6.194 1.00 45.31 119 LEU A C 1
ATOM 970 O O . LEU A 1 119 ? 22.091 12.128 -5.870 1.00 45.31 119 LEU A O 1
#

Sequence (119 aa):
MTPLSEEKWRPVLQECIVYDLLFKALMADKEKIGEAGLKLRYGPTLEKLSLLAEKQHHHFRRELGKLGCKILTRENRGGFYVVQCKVRGFIQEAIYWGEMLQSECEVRLLKLIGQENQL

pLDDT: mean 88.3, std 13.74, range [38.03, 98.31]

Foldseek 3Di:
DDPPPDPPLQVLVLLLVLLVVLLVVLVVVLVVCVVVVVCVPCVVVSVQLSVVSVVSNVVSQVVCVVQQKDWDDWDDDPQKIWTWIQGPNDIDIDIDGPVVSVVVNVVVSVVSVVVVVVD

Secondary structure (DSSP, 8-state):
----S--THHHHHHHHHHHHHHHHHHHHHHHHHHHTT-HHHHHHHHHHHHHHHHHHHHHHHHHHHHTTEEEEEEEEETTEEEEEEEETTEEEEEEEEHHHHHHHHHHHHHHHHHHHTT-

Organism: NCBI:txid1125967

InterPro domains:
  IPR058600 YhjD-like [PF26325] (6-115)

Radius of gyration: 16.27 Å; chains: 1; bounding box: 44×28×41 Å